Protein AF-A0A8J5NVP9-F1 (afdb_monomer_lite)

pLDDT: mean 96.75, std 4.8, range [56.03, 98.88]

Structure (mmCIF, N/CA/C/O backbone):
data_AF-A0A8J5NVP9-F1
#
_entry.id   AF-A0A8J5NVP9-F1
#
loop_
_atom_site.group_PDB
_atom_site.id
_atom_site.type_symbol
_atom_site.label_atom_id
_atom_site.label_alt_id
_atom_site.label_comp_id
_atom_site.label_asym_id
_atom_site.label_entity_id
_atom_site.label_seq_id
_atom_site.pdbx_PDB_ins_code
_atom_site.Cartn_x
_atom_site.Cartn_y
_atom_site.Cartn_z
_atom_site.occupancy
_atom_site.B_iso_or_equiv
_atom_site.auth_seq_id
_atom_site.auth_comp_id
_atom_site.auth_asym_id
_atom_site.auth_atom_id
_atom_site.pdbx_PDB_model_num
ATOM 1 N N . MET A 1 1 ? 6.626 -15.161 -9.011 1.00 95.62 1 MET A N 1
ATOM 2 C CA . MET A 1 1 ? 7.430 -14.583 -7.918 1.00 95.62 1 MET A CA 1
ATOM 3 C C . MET A 1 1 ? 8.845 -15.139 -7.984 1.00 95.62 1 MET A C 1
ATOM 5 O O . MET A 1 1 ? 9.003 -16.352 -8.084 1.00 95.62 1 MET A O 1
ATOM 9 N N . ARG A 1 2 ? 9.855 -14.267 -7.989 1.00 97.31 2 ARG A N 1
ATOM 10 C CA . ARG A 1 2 ? 11.275 -14.631 -7.870 1.00 97.31 2 ARG A CA 1
ATOM 11 C C . ARG A 1 2 ? 11.872 -13.739 -6.786 1.00 97.31 2 ARG A C 1
ATOM 13 O O . ARG A 1 2 ? 11.942 -12.536 -6.992 1.00 97.31 2 ARG A O 1
ATOM 20 N N . MET A 1 3 ? 12.261 -14.326 -5.660 1.00 98.19 3 MET A N 1
ATOM 21 C CA . MET A 1 3 ? 12.858 -13.593 -4.542 1.00 98.19 3 MET A CA 1
ATOM 22 C C . MET A 1 3 ? 14.382 -13.650 -4.644 1.00 98.19 3 MET A C 1
ATOM 24 O O . MET A 1 3 ? 14.942 -14.656 -5.088 1.00 98.19 3 MET A O 1
ATOM 28 N N . TYR A 1 4 ? 15.054 -12.572 -4.245 1.00 97.94 4 TYR A N 1
ATOM 29 C CA . TYR A 1 4 ? 16.505 -12.439 -4.372 1.00 97.94 4 TYR A CA 1
ATOM 30 C C . TYR A 1 4 ? 17.171 -12.035 -3.059 1.00 97.94 4 TYR A C 1
ATOM 32 O O . TYR A 1 4 ? 16.576 -11.378 -2.203 1.00 97.94 4 TYR A O 1
ATOM 40 N N . ARG A 1 5 ? 18.456 -12.366 -2.932 1.00 97.75 5 ARG A N 1
ATOM 41 C CA . ARG A 1 5 ? 19.322 -11.770 -1.911 1.00 97.75 5 ARG A CA 1
ATOM 42 C C . ARG A 1 5 ? 19.765 -10.386 -2.362 1.00 97.75 5 ARG A C 1
ATOM 44 O O . ARG A 1 5 ? 20.133 -10.212 -3.522 1.00 97.75 5 ARG A O 1
ATOM 51 N N . TRP A 1 6 ? 19.734 -9.425 -1.449 1.00 98.25 6 TRP A N 1
ATOM 52 C CA . TRP A 1 6 ? 20.137 -8.046 -1.690 1.00 98.25 6 TRP A CA 1
ATOM 53 C C . TRP A 1 6 ? 21.508 -7.793 -1.064 1.00 98.25 6 TRP A C 1
ATOM 55 O O . TRP A 1 6 ? 21.820 -8.270 0.028 1.00 98.25 6 TRP A O 1
ATOM 65 N N . THR A 1 7 ? 22.346 -7.038 -1.771 1.00 98.31 7 THR A N 1
ATOM 66 C CA . THR A 1 7 ? 23.768 -6.861 -1.440 1.00 98.31 7 THR A CA 1
ATOM 67 C C . THR A 1 7 ? 24.076 -5.484 -0.845 1.00 98.31 7 THR A C 1
ATOM 69 O O . THR A 1 7 ? 25.178 -4.974 -1.020 1.00 98.31 7 THR A O 1
ATOM 72 N N . TYR A 1 8 ? 23.103 -4.862 -0.169 1.00 97.56 8 TYR A N 1
ATOM 73 C CA . TYR A 1 8 ? 23.240 -3.535 0.459 1.00 97.56 8 TYR A CA 1
ATOM 74 C C . TYR A 1 8 ? 23.724 -3.591 1.920 1.00 97.56 8 TYR A C 1
ATOM 76 O O . TYR A 1 8 ? 23.899 -2.553 2.559 1.00 97.56 8 TYR A O 1
ATOM 84 N N . THR A 1 9 ? 23.938 -4.795 2.459 1.00 97.69 9 THR A N 1
ATOM 85 C CA . THR A 1 9 ? 24.399 -5.047 3.833 1.00 97.69 9 THR A CA 1
ATOM 86 C C . THR A 1 9 ? 25.424 -6.163 3.898 1.00 97.69 9 THR A C 1
ATOM 88 O O . THR A 1 9 ? 25.489 -7.006 3.005 1.00 97.69 9 THR A O 1
ATOM 91 N N . GLU A 1 10 ? 26.152 -6.206 5.016 1.00 97.19 10 GLU A N 1
ATOM 92 C CA . GLU A 1 10 ? 26.984 -7.336 5.423 1.00 97.19 10 GLU A CA 1
ATOM 93 C C . GLU A 1 10 ? 26.553 -7.793 6.836 1.00 97.19 10 GLU A C 1
ATOM 95 O O . GLU A 1 10 ? 26.659 -6.999 7.776 1.00 97.19 10 GLU A O 1
ATOM 100 N N . PRO A 1 11 ? 26.025 -9.022 7.015 1.00 96.81 11 PRO A N 1
ATOM 101 C CA . PRO A 1 11 ? 25.704 -10.002 5.974 1.00 96.81 11 PRO A CA 1
ATOM 102 C C . PRO A 1 11 ? 24.585 -9.527 5.033 1.00 96.81 11 PRO A C 1
ATOM 104 O O . PRO A 1 11 ? 23.758 -8.687 5.400 1.00 96.81 11 PRO A O 1
ATOM 107 N N . GLN A 1 12 ? 24.551 -10.083 3.819 1.00 98.50 12 GLN A N 1
ATOM 108 C CA . GLN A 1 12 ? 23.475 -9.857 2.845 1.00 98.50 12 GLN A CA 1
ATOM 109 C C . GLN A 1 12 ? 22.110 -10.230 3.438 1.00 98.50 12 GLN A C 1
ATOM 111 O O . GLN A 1 12 ? 21.988 -11.221 4.162 1.00 98.50 12 GLN A O 1
ATOM 116 N N . ARG A 1 13 ? 21.074 -9.464 3.095 1.00 98.56 13 ARG A N 1
ATOM 117 C CA . ARG A 1 13 ? 19.688 -9.729 3.507 1.00 98.56 13 ARG A CA 1
ATOM 118 C C . ARG A 1 13 ? 18.941 -10.450 2.382 1.00 98.56 13 ARG A C 1
ATOM 120 O O . ARG A 1 13 ? 19.118 -10.136 1.207 1.00 98.56 13 ARG A O 1
ATOM 127 N N . ASP A 1 14 ? 18.124 -11.438 2.728 1.00 98.38 14 ASP A N 1
ATOM 128 C CA . ASP A 1 14 ? 17.298 -12.183 1.771 1.00 98.38 14 ASP A CA 1
ATOM 129 C C . ASP A 1 14 ? 15.874 -11.616 1.771 1.00 98.38 14 ASP A C 1
ATOM 131 O O . ASP A 1 14 ? 15.225 -11.577 2.818 1.00 98.38 14 ASP A O 1
ATOM 135 N N . SER A 1 15 ? 15.396 -11.169 0.602 1.00 98.06 15 SER A N 1
ATOM 136 C CA . SER A 1 15 ? 14.068 -10.549 0.453 1.00 98.06 15 SER A CA 1
ATOM 137 C C . SER A 1 15 ? 12.919 -11.492 0.801 1.00 98.06 15 SER A C 1
ATOM 139 O O . SER A 1 15 ? 11.821 -11.028 1.078 1.00 98.06 15 SER A O 1
ATOM 141 N N . SER A 1 16 ? 13.168 -12.801 0.879 1.00 98.38 16 SER A N 1
ATOM 142 C CA . SER A 1 16 ? 12.188 -13.776 1.371 1.00 98.38 16 SER A CA 1
ATOM 143 C C . SER A 1 16 ? 11.789 -13.542 2.837 1.00 98.38 16 SER A C 1
ATOM 145 O O . SER A 1 16 ? 10.742 -14.024 3.259 1.00 98.38 16 SER A O 1
ATOM 147 N N . PHE A 1 17 ? 12.600 -12.808 3.613 1.00 98.19 17 PHE A N 1
ATOM 148 C CA . PHE A 1 17 ? 12.292 -12.404 4.993 1.00 98.19 17 PHE A CA 1
ATOM 149 C C . PHE A 1 17 ? 11.722 -10.984 5.101 1.00 98.19 17 PHE A C 1
ATOM 151 O O . PHE A 1 17 ? 11.370 -10.555 6.198 1.00 98.19 17 PHE A O 1
ATOM 158 N N . ASP A 1 18 ? 11.609 -10.260 3.986 1.00 98.00 18 ASP A N 1
ATOM 159 C CA . ASP A 1 18 ? 10.899 -8.988 3.930 1.00 98.00 18 ASP A CA 1
ATOM 160 C C . ASP A 1 18 ? 9.463 -9.249 3.461 1.00 98.00 18 ASP A C 1
ATOM 162 O O . ASP A 1 18 ? 9.186 -9.405 2.267 1.00 98.00 18 ASP A O 1
ATOM 166 N N . ALA A 1 19 ? 8.536 -9.341 4.418 1.00 98.12 19 ALA A N 1
ATOM 167 C CA . ALA A 1 19 ? 7.138 -9.637 4.123 1.00 98.12 19 ALA A CA 1
ATOM 168 C C . ALA A 1 19 ? 6.515 -8.607 3.167 1.00 98.12 19 ALA A C 1
ATOM 170 O O . ALA A 1 19 ? 5.660 -8.970 2.362 1.00 98.12 19 ALA A O 1
ATOM 171 N N . GLY A 1 20 ? 6.979 -7.352 3.194 1.00 98.38 20 GLY A N 1
ATOM 172 C CA . GLY A 1 20 ? 6.474 -6.297 2.319 1.00 98.38 20 GLY A CA 1
ATOM 173 C C . GLY A 1 20 ? 6.784 -6.589 0.859 1.00 98.38 20 GLY A C 1
ATOM 174 O O . GLY A 1 20 ? 5.902 -6.476 0.011 1.00 98.38 20 GLY A O 1
ATOM 175 N N . ILE A 1 21 ? 8.001 -7.061 0.574 1.00 98.62 21 ILE A N 1
ATOM 176 C CA . ILE A 1 21 ? 8.403 -7.457 -0.781 1.00 98.62 21 ILE A CA 1
ATOM 177 C C . ILE A 1 21 ? 7.612 -8.686 -1.239 1.00 98.62 21 ILE A C 1
ATOM 179 O O . ILE A 1 21 ? 7.078 -8.694 -2.344 1.00 98.62 21 ILE A O 1
ATOM 183 N N . VAL A 1 22 ? 7.455 -9.707 -0.389 1.00 98.81 22 VAL A N 1
ATOM 184 C CA . VAL A 1 22 ? 6.666 -10.904 -0.743 1.00 98.81 22 VAL A CA 1
ATOM 185 C C . VAL A 1 22 ? 5.210 -10.542 -1.064 1.00 98.81 22 VAL A C 1
ATOM 187 O O . VAL A 1 22 ? 4.659 -11.020 -2.059 1.00 98.81 22 VAL A O 1
ATOM 190 N N . ILE A 1 23 ? 4.582 -9.695 -0.243 1.00 98.88 23 ILE A N 1
ATOM 191 C CA . ILE A 1 23 ? 3.194 -9.255 -0.438 1.00 98.88 23 ILE A CA 1
ATOM 192 C C . ILE A 1 23 ? 3.061 -8.423 -1.714 1.00 98.88 23 ILE A C 1
ATOM 194 O O . ILE A 1 23 ? 2.129 -8.657 -2.487 1.00 98.88 23 ILE A O 1
ATOM 198 N N . HIS A 1 24 ? 3.986 -7.493 -1.961 1.00 98.81 24 HIS A N 1
ATOM 199 C CA . HIS A 1 24 ? 4.006 -6.674 -3.172 1.00 98.81 24 HIS A CA 1
ATOM 200 C C . HIS A 1 24 ? 4.019 -7.560 -4.430 1.00 98.81 24 HIS A C 1
ATOM 202 O O . HIS A 1 24 ? 3.121 -7.481 -5.269 1.00 98.81 24 HIS A O 1
ATOM 208 N N . GLU A 1 25 ? 4.954 -8.510 -4.497 1.00 98.75 25 GLU A N 1
ATOM 209 C CA . GLU A 1 25 ? 5.093 -9.428 -5.633 1.00 98.75 25 GLU A CA 1
ATOM 210 C C . GLU A 1 25 ? 3.882 -10.359 -5.806 1.00 98.75 25 GLU A C 1
ATOM 212 O O . GLU A 1 25 ? 3.501 -10.708 -6.927 1.00 98.75 25 GLU A O 1
ATOM 217 N N . TYR A 1 26 ? 3.256 -10.785 -4.703 1.00 98.81 26 TYR A N 1
ATOM 218 C CA . TYR A 1 26 ? 2.021 -11.570 -4.766 1.00 98.81 26 TYR A CA 1
ATOM 219 C C . TYR A 1 26 ? 0.864 -10.729 -5.318 1.00 98.81 26 TYR A C 1
ATOM 221 O O . TYR A 1 26 ? 0.041 -11.215 -6.099 1.00 98.81 26 TYR A O 1
ATOM 229 N N . THR A 1 27 ? 0.820 -9.452 -4.944 1.00 98.81 27 THR A N 1
ATOM 230 C CA . THR A 1 27 ? -0.243 -8.526 -5.333 1.00 98.81 27 THR A CA 1
ATOM 231 C C . THR A 1 27 ? -0.224 -8.220 -6.827 1.00 98.81 27 THR A C 1
ATOM 233 O O . THR A 1 27 ? -1.299 -8.063 -7.396 1.00 98.81 27 THR A O 1
ATOM 236 N N . HIS A 1 28 ? 0.926 -8.266 -7.511 1.00 98.56 28 HIS A N 1
ATOM 237 C CA . HIS A 1 28 ? 0.940 -8.250 -8.982 1.00 98.56 28 HIS A CA 1
ATOM 238 C C . HIS A 1 28 ? 0.095 -9.372 -9.591 1.00 98.56 28 HIS A C 1
ATOM 240 O O . HIS A 1 28 ? -0.614 -9.157 -10.573 1.00 98.56 28 HIS A O 1
ATOM 246 N N . GLY A 1 29 ? 0.153 -10.577 -9.014 1.00 98.12 29 GLY A N 1
ATOM 247 C CA . GLY A 1 29 ? -0.670 -11.703 -9.452 1.00 98.12 29 GLY A CA 1
ATOM 248 C C . GLY A 1 29 ? -2.158 -11.479 -9.181 1.00 98.12 29 GLY A C 1
ATOM 249 O O . GLY A 1 29 ? -2.983 -11.852 -10.011 1.00 98.12 29 GLY A O 1
ATOM 250 N N . LEU A 1 30 ? -2.490 -10.853 -8.048 1.00 98.44 30 LEU A N 1
ATOM 251 C CA . LEU A 1 30 ? -3.859 -10.474 -7.695 1.00 98.44 30 LEU A CA 1
ATOM 252 C C . LEU A 1 30 ? -4.421 -9.443 -8.682 1.00 98.44 30 LEU A C 1
ATOM 254 O O . LEU A 1 30 ? -5.423 -9.717 -9.337 1.00 98.44 30 LEU A O 1
ATOM 258 N N . SER A 1 31 ? -3.760 -8.294 -8.831 1.00 98.12 31 SER A N 1
ATOM 259 C CA . SER A 1 31 ? -4.235 -7.199 -9.682 1.00 98.12 31 SER A CA 1
ATOM 260 C C . SER A 1 31 ? -4.305 -7.615 -11.150 1.00 98.12 31 SER A C 1
ATOM 262 O O . SER A 1 31 ? -5.344 -7.447 -11.780 1.00 98.12 31 SER A O 1
ATOM 264 N N . SER A 1 32 ? -3.273 -8.285 -11.673 1.00 97.12 32 SER A N 1
ATOM 265 C CA . SER A 1 32 ? -3.247 -8.736 -13.075 1.00 97.12 32 SER A CA 1
ATOM 266 C C . SER A 1 32 ? -4.299 -9.797 -13.410 1.00 97.12 32 SER A C 1
ATOM 268 O O . SER A 1 32 ? -4.578 -10.010 -14.584 1.00 97.12 32 SER A O 1
ATOM 270 N N . ARG A 1 33 ? -4.836 -10.520 -12.417 1.00 97.19 33 ARG A N 1
ATOM 271 C CA . ARG A 1 33 ? -5.893 -11.525 -12.630 1.00 97.19 33 ARG A CA 1
ATOM 272 C C . ARG A 1 33 ? -7.297 -10.964 -12.477 1.00 97.19 33 ARG A C 1
ATOM 274 O O . ARG A 1 33 ? -8.222 -11.528 -13.054 1.00 97.19 33 ARG A O 1
ATOM 281 N N . LEU A 1 34 ? -7.472 -9.934 -11.656 1.00 97.62 34 LEU A N 1
ATOM 282 C CA . LEU A 1 34 ? -8.781 -9.327 -11.436 1.00 97.62 34 LEU A CA 1
ATOM 283 C C . LEU A 1 34 ? -9.088 -8.275 -12.507 1.00 97.62 34 LEU A C 1
ATOM 285 O O . LEU A 1 34 ? -10.187 -8.292 -13.060 1.00 97.62 34 LEU A O 1
ATOM 289 N N . THR A 1 35 ? -8.112 -7.433 -12.858 1.00 97.75 35 THR A N 1
ATOM 290 C CA . THR A 1 35 ? -8.278 -6.388 -13.874 1.00 97.75 35 THR A CA 1
ATOM 291 C C . THR A 1 35 ? -8.508 -6.996 -15.255 1.00 97.75 35 THR A C 1
ATOM 293 O O . THR A 1 35 ? -7.660 -7.720 -15.766 1.00 97.75 35 THR A O 1
ATOM 296 N N . GLY A 1 36 ? -9.646 -6.680 -15.879 1.00 95.38 36 GLY A N 1
ATOM 297 C CA . GLY A 1 36 ? -10.011 -7.202 -17.203 1.00 95.38 36 GLY A CA 1
ATOM 298 C C . GLY A 1 36 ? -10.421 -8.680 -17.232 1.00 95.38 36 GLY A C 1
ATOM 299 O O . GLY A 1 36 ? -10.680 -9.218 -18.310 1.00 95.38 36 GLY A O 1
ATOM 300 N N . GLY A 1 37 ? -10.541 -9.315 -16.062 1.00 95.44 37 GLY A N 1
ATOM 301 C CA . GLY A 1 37 ? -11.001 -10.691 -15.900 1.00 95.44 37 GLY A CA 1
ATOM 302 C C . GLY A 1 37 ? -9.893 -11.757 -15.961 1.00 95.44 37 GLY A C 1
ATOM 303 O O . GLY A 1 37 ? -8.813 -11.535 -16.506 1.00 95.44 37 GLY A O 1
ATOM 304 N N . PRO A 1 38 ? -10.170 -12.965 -15.433 1.00 95.62 38 PRO A N 1
ATOM 305 C CA . PRO A 1 38 ? -9.149 -13.978 -15.140 1.00 95.62 38 PRO A CA 1
ATOM 306 C C . PRO A 1 38 ? -8.413 -14.540 -16.365 1.00 95.62 38 PRO A C 1
ATOM 308 O O . PRO A 1 38 ? -7.298 -15.045 -16.214 1.00 95.62 38 PRO A O 1
ATOM 311 N N . ASP A 1 39 ? -9.015 -14.445 -17.552 1.00 96.00 39 ASP A N 1
ATOM 312 C CA . ASP A 1 39 ? -8.459 -14.955 -18.810 1.00 96.00 39 ASP A CA 1
ATOM 313 C C . ASP A 1 39 ? -7.566 -13.930 -19.538 1.00 96.00 39 ASP A C 1
ATOM 315 O O . ASP A 1 39 ? -6.984 -14.253 -20.575 1.00 96.00 39 ASP A O 1
ATOM 319 N N . ASN A 1 40 ? -7.426 -12.704 -19.012 1.00 94.31 40 ASN A N 1
ATOM 320 C CA . ASN A 1 40 ? -6.642 -11.639 -19.635 1.00 94.31 40 ASN A CA 1
ATOM 321 C C . ASN A 1 40 ? -5.622 -11.022 -18.668 1.00 94.31 40 ASN A C 1
ATOM 323 O O . ASN A 1 40 ? -5.937 -10.144 -17.879 1.00 94.31 40 ASN A O 1
ATOM 327 N N . SER A 1 41 ? -4.354 -11.422 -18.787 1.00 94.06 41 SER A N 1
ATOM 328 C CA . SER A 1 41 ? -3.257 -10.856 -17.987 1.00 94.06 41 SER A CA 1
ATOM 329 C C . SER A 1 41 ? -2.584 -9.631 -18.622 1.00 94.06 41 SER A C 1
ATOM 331 O O . SER A 1 41 ? -1.489 -9.255 -18.211 1.00 94.06 41 SER A O 1
ATOM 333 N N . GLY A 1 42 ? -3.166 -9.058 -19.680 1.00 95.00 42 GLY A N 1
ATOM 334 C CA . GLY A 1 42 ? -2.591 -7.955 -20.457 1.00 95.00 42 GLY A CA 1
ATOM 335 C C . GLY A 1 42 ? -3.100 -6.566 -20.069 1.00 95.00 42 GLY A C 1
ATOM 336 O O . GLY A 1 42 ? -2.824 -5.612 -20.788 1.00 95.00 42 GLY A O 1
ATOM 337 N N . CYS A 1 43 ? -3.865 -6.447 -18.981 1.00 96.44 43 CYS A N 1
ATOM 338 C CA . CYS A 1 43 ? -4.625 -5.235 -18.658 1.00 96.44 43 CYS A CA 1
ATOM 339 C C . CYS A 1 43 ? -3.872 -4.187 -17.830 1.00 96.44 43 CYS A C 1
ATOM 341 O O . CYS A 1 43 ? -4.364 -3.075 -17.683 1.00 96.44 43 CYS A O 1
ATOM 343 N N . LEU A 1 44 ? -2.677 -4.512 -17.328 1.00 96.06 44 LEU A N 1
ATOM 344 C CA . LEU A 1 44 ? -1.790 -3.575 -16.625 1.00 96.06 44 LEU A CA 1
ATOM 345 C C . LEU A 1 44 ? -0.400 -3.522 -17.300 1.00 96.06 44 LEU A C 1
ATOM 347 O O . LEU A 1 44 ? 0.610 -3.803 -16.656 1.00 96.06 44 LEU A O 1
ATOM 351 N N . PRO A 1 45 ? -0.312 -3.239 -18.616 1.00 93.88 45 PRO A N 1
ATOM 352 C CA . PRO A 1 45 ? 0.900 -3.479 -19.405 1.00 93.88 45 PRO A CA 1
ATOM 353 C C . PRO A 1 45 ? 2.058 -2.506 -19.124 1.00 93.88 45 PRO A C 1
ATOM 355 O O . PRO A 1 45 ? 3.188 -2.775 -19.530 1.00 93.88 45 PRO A O 1
ATOM 358 N N . GLY A 1 46 ? 1.798 -1.361 -18.487 1.00 92.62 46 GLY A N 1
ATOM 359 C CA . GLY A 1 46 ? 2.785 -0.302 -18.259 1.00 92.62 46 GLY A CA 1
ATOM 360 C C . GLY A 1 46 ? 2.149 1.087 -18.181 1.00 92.62 46 GLY A C 1
ATOM 361 O O . GLY A 1 46 ? 0.925 1.210 -18.087 1.00 92.62 46 GLY A O 1
ATOM 362 N N . GLY A 1 47 ? 2.976 2.138 -18.216 1.00 93.56 47 GLY A N 1
ATOM 363 C CA . GLY A 1 47 ? 2.506 3.521 -18.064 1.00 93.56 47 GLY A CA 1
ATOM 364 C C . GLY A 1 47 ? 1.675 3.695 -16.791 1.00 93.56 47 GLY A C 1
ATOM 365 O O . GLY A 1 47 ? 1.989 3.091 -15.768 1.00 93.56 47 GLY A O 1
ATOM 366 N N . GLU A 1 48 ? 0.585 4.458 -16.871 1.00 94.06 48 GLU A N 1
ATOM 367 C CA . GLU A 1 48 ? -0.299 4.707 -15.725 1.00 94.06 48 GLU A CA 1
ATOM 368 C C . GLU A 1 48 ? -0.920 3.418 -15.164 1.00 94.06 48 GLU A C 1
ATOM 370 O O . GLU A 1 48 ? -0.865 3.188 -13.960 1.00 94.06 48 GLU A O 1
ATOM 375 N N . SER A 1 49 ? -1.418 2.521 -16.024 1.00 95.88 49 SER A N 1
ATOM 376 C CA . SER A 1 49 ? -2.004 1.238 -15.595 1.00 95.88 49 SER A CA 1
ATOM 377 C C . SER A 1 49 ? -0.999 0.339 -14.861 1.00 95.88 49 SER A C 1
ATOM 379 O O . SER A 1 49 ? -1.292 -0.187 -13.789 1.00 95.88 49 SER A O 1
ATOM 381 N N . GLY A 1 50 ? 0.225 0.216 -15.384 1.00 97.06 50 GLY A N 1
ATOM 382 C CA . GLY A 1 50 ? 1.308 -0.499 -14.707 1.00 97.06 50 GLY A CA 1
ATOM 383 C C . GLY A 1 50 ? 1.723 0.200 -13.413 1.00 97.06 50 GLY A C 1
ATOM 384 O O . GLY A 1 50 ? 2.007 -0.465 -12.423 1.00 97.06 50 GLY A O 1
ATOM 385 N N . GLY A 1 51 ? 1.681 1.534 -13.393 1.00 97.44 51 GLY A N 1
ATOM 386 C CA . GLY A 1 51 ? 1.900 2.335 -12.195 1.00 97.44 51 GLY A CA 1
ATOM 387 C C . GLY A 1 51 ? 0.878 2.061 -11.097 1.00 97.44 51 GLY A C 1
ATOM 388 O O . GLY A 1 51 ? 1.259 1.837 -9.953 1.00 97.44 51 GLY A O 1
ATOM 389 N N . MET A 1 52 ? -0.410 1.975 -11.433 1.00 97.62 52 MET A N 1
ATOM 390 C CA . MET A 1 52 ? -1.424 1.527 -10.474 1.00 97.62 52 MET A CA 1
ATOM 391 C C . MET A 1 52 ? -1.143 0.095 -9.997 1.00 97.62 52 MET A C 1
ATOM 393 O O . MET A 1 52 ? -1.254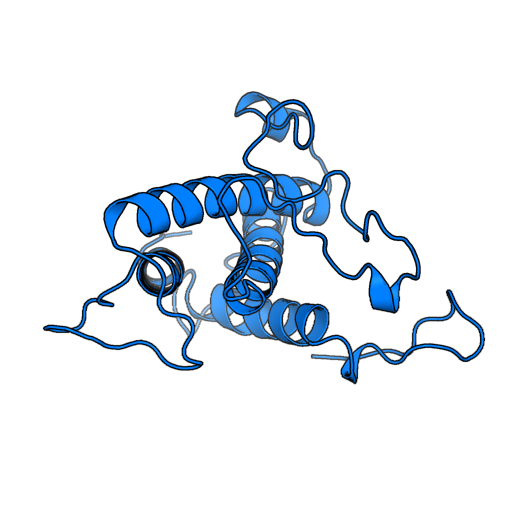 -0.174 -8.803 1.00 97.62 52 MET A O 1
ATOM 397 N N . GLY A 1 53 ? -0.674 -0.782 -10.895 1.00 98.25 53 GLY A N 1
ATOM 398 C CA . GLY A 1 53 ? -0.125 -2.111 -10.593 1.00 98.25 53 GLY A CA 1
ATOM 399 C C . GLY A 1 53 ? 0.879 -2.117 -9.437 1.00 98.25 53 GLY A C 1
ATOM 400 O O . GLY A 1 53 ? 0.680 -2.828 -8.449 1.00 98.25 53 GLY A O 1
ATOM 401 N N . GLU A 1 54 ? 1.924 -1.298 -9.552 1.00 98.62 54 GLU A N 1
ATOM 402 C CA . GLU A 1 54 ? 2.947 -1.087 -8.517 1.00 98.62 54 GLU A CA 1
ATOM 403 C C . GLU A 1 54 ? 2.347 -0.511 -7.225 1.00 98.62 54 GLU A C 1
ATOM 405 O O . GLU A 1 54 ? 2.653 -0.964 -6.119 1.00 98.62 54 GLU A O 1
ATOM 410 N N . GLY A 1 55 ? 1.447 0.467 -7.362 1.00 98.62 55 GLY A N 1
ATOM 411 C CA . GLY A 1 55 ? 0.810 1.137 -6.232 1.00 98.62 55 GLY A CA 1
ATOM 412 C C . GLY A 1 55 ? -0.102 0.221 -5.417 1.00 98.62 55 GLY A C 1
ATOM 413 O O . GLY A 1 55 ? -0.094 0.286 -4.190 1.00 98.62 55 GLY A O 1
ATOM 414 N N . TRP A 1 56 ? -0.847 -0.685 -6.053 1.00 98.88 56 TRP A N 1
ATOM 415 C CA . TRP A 1 56 ? -1.629 -1.689 -5.328 1.00 98.88 56 TRP A CA 1
ATOM 416 C C . TRP A 1 56 ? -0.729 -2.663 -4.565 1.00 98.88 56 TRP A C 1
ATOM 418 O O . TRP A 1 56 ? -1.058 -3.016 -3.433 1.00 98.88 56 TRP A O 1
ATOM 428 N N . GLY A 1 57 ? 0.410 -3.066 -5.141 1.00 98.81 57 GLY A N 1
ATOM 429 C CA . GLY A 1 57 ? 1.386 -3.919 -4.457 1.00 98.81 57 GLY A CA 1
ATOM 430 C C . GLY A 1 57 ? 1.934 -3.280 -3.189 1.00 98.81 57 GLY A C 1
ATOM 431 O O . GLY A 1 57 ? 1.907 -3.885 -2.115 1.00 98.81 57 GLY A O 1
ATOM 432 N N . ASP A 1 58 ? 2.348 -2.022 -3.301 1.00 98.88 58 ASP A N 1
ATOM 433 C CA . ASP A 1 58 ? 2.808 -1.222 -2.170 1.00 98.88 58 ASP A CA 1
ATOM 434 C C . ASP A 1 58 ? 1.705 -0.986 -1.133 1.00 98.88 58 ASP A C 1
ATOM 436 O O . ASP A 1 58 ? 1.936 -1.132 0.070 1.00 98.88 58 ASP A O 1
ATOM 440 N N . PHE A 1 59 ? 0.491 -0.656 -1.578 1.00 98.88 59 PHE A N 1
ATOM 441 C CA . PHE A 1 59 ? -0.642 -0.425 -0.691 1.00 98.88 59 PHE A CA 1
ATOM 442 C C . PHE A 1 59 ? -0.985 -1.676 0.119 1.00 98.88 59 PHE A C 1
ATOM 444 O O . PHE A 1 59 ? -1.113 -1.586 1.338 1.00 98.88 59 PHE A O 1
ATOM 451 N N . MET A 1 60 ? -1.086 -2.843 -0.527 1.00 98.88 60 MET A N 1
ATOM 452 C CA . MET A 1 60 ? -1.401 -4.104 0.150 1.00 98.88 60 MET A CA 1
ATOM 453 C C . MET A 1 60 ? -0.309 -4.503 1.148 1.00 98.88 60 MET A C 1
ATOM 455 O O . MET A 1 60 ? -0.627 -4.924 2.261 1.00 98.88 60 MET A O 1
ATOM 459 N N . ALA A 1 61 ? 0.967 -4.314 0.799 1.00 98.75 61 ALA A N 1
ATOM 460 C CA . ALA A 1 61 ? 2.080 -4.504 1.730 1.00 98.75 61 ALA A CA 1
ATOM 461 C C . ALA A 1 61 ? 1.996 -3.543 2.928 1.00 98.75 61 ALA A C 1
ATOM 463 O O . ALA A 1 61 ? 2.195 -3.950 4.072 1.00 98.75 61 ALA A O 1
ATOM 464 N N . THR A 1 62 ? 1.645 -2.283 2.678 1.00 98.62 62 THR A N 1
ATOM 465 C CA . THR A 1 62 ? 1.554 -1.237 3.703 1.00 98.62 62 THR A CA 1
ATOM 466 C C . THR A 1 62 ? 0.391 -1.472 4.665 1.00 98.62 62 THR A C 1
ATOM 468 O O . THR A 1 62 ? 0.594 -1.498 5.876 1.00 98.62 62 THR A O 1
ATOM 471 N N . VAL A 1 63 ? -0.827 -1.685 4.155 1.00 98.56 63 VAL A N 1
ATOM 472 C CA . VAL A 1 63 ? -2.035 -1.859 4.985 1.00 98.56 63 VAL A CA 1
ATOM 473 C C . VAL A 1 63 ? -1.972 -3.118 5.852 1.00 98.56 63 VAL A C 1
ATOM 475 O O . VAL A 1 63 ? -2.463 -3.103 6.981 1.00 98.56 63 VAL A O 1
ATOM 478 N N . ILE A 1 64 ? -1.335 -4.190 5.365 1.00 98.25 64 ILE A N 1
ATOM 479 C CA . ILE A 1 64 ? -1.113 -5.417 6.143 1.00 98.25 64 ILE A CA 1
ATOM 480 C C . ILE A 1 64 ? -0.098 -5.179 7.269 1.00 98.25 64 ILE A C 1
ATOM 482 O O . ILE A 1 64 ? -0.258 -5.738 8.353 1.00 98.25 64 ILE A O 1
ATOM 486 N N . HIS A 1 65 ? 0.910 -4.331 7.052 1.00 95.94 65 HIS A N 1
ATOM 487 C CA . HIS A 1 65 ? 1.915 -4.013 8.066 1.00 95.94 65 HIS A CA 1
ATOM 488 C C . HIS A 1 65 ? 1.448 -3.053 9.161 1.00 95.94 65 HIS A C 1
ATOM 490 O O . HIS A 1 65 ? 2.119 -2.985 10.191 1.00 95.94 65 HIS A O 1
ATOM 496 N N . ILE A 1 66 ? 0.324 -2.348 8.989 1.00 96.56 66 ILE A N 1
ATOM 497 C CA . ILE A 1 66 ? -0.211 -1.441 10.013 1.00 96.56 66 ILE A CA 1
ATOM 498 C C . ILE A 1 66 ? -0.388 -2.178 11.349 1.00 96.56 66 ILE A C 1
ATOM 500 O O . ILE A 1 66 ? -1.094 -3.181 11.450 1.00 96.56 66 ILE A O 1
ATOM 504 N N . GLN A 1 67 ? 0.237 -1.636 12.391 1.00 96.69 67 GLN A N 1
ATOM 505 C CA . GLN A 1 67 ? 0.273 -2.185 13.743 1.00 96.69 67 GLN A CA 1
ATOM 506 C C . GLN A 1 67 ? -0.764 -1.521 14.668 1.00 96.69 67 GLN A C 1
ATOM 508 O O . GLN A 1 67 ? -1.270 -0.432 14.369 1.00 96.69 67 GLN A O 1
ATOM 513 N N . PRO A 1 68 ? -1.039 -2.098 15.857 1.00 97.75 68 PRO A N 1
ATOM 514 C CA . PRO A 1 68 ? -1.924 -1.485 16.851 1.00 97.75 68 PRO A CA 1
ATOM 515 C C . PRO A 1 68 ? -1.568 -0.037 17.205 1.00 97.75 68 PRO A C 1
ATOM 517 O O . PRO A 1 68 ? -2.456 0.803 17.324 1.00 97.75 68 PRO A O 1
ATOM 520 N N . LYS A 1 69 ? -0.268 0.260 17.312 1.00 97.62 69 LYS A N 1
ATOM 521 C CA . LYS A 1 69 ? 0.265 1.583 17.676 1.00 97.62 69 LYS A CA 1
ATOM 522 C C . LYS A 1 69 ? 0.167 2.636 16.568 1.00 97.62 69 LYS A C 1
ATOM 524 O O . LYS A 1 69 ? 0.394 3.810 16.849 1.00 97.62 69 LYS A O 1
ATOM 529 N N . ASP A 1 70 ? -0.086 2.223 15.330 1.00 98.38 70 ASP A N 1
ATOM 530 C CA . ASP A 1 70 ? -0.029 3.130 14.192 1.00 98.38 70 ASP A CA 1
ATOM 531 C C . ASP A 1 70 ? -1.293 3.981 14.114 1.00 98.38 70 ASP A C 1
ATOM 533 O O . ASP A 1 70 ? -2.408 3.526 14.387 1.00 98.38 70 ASP A O 1
ATOM 537 N N . THR A 1 71 ? -1.100 5.234 13.723 1.00 98.31 71 THR A N 1
ATOM 538 C CA . THR A 1 71 ? -2.144 6.256 13.628 1.00 98.31 71 THR A CA 1
ATOM 539 C C . THR A 1 71 ? -2.052 6.951 12.278 1.00 98.31 71 THR A C 1
ATOM 541 O O . THR A 1 71 ? -1.084 6.755 11.548 1.00 98.31 71 THR A O 1
ATOM 544 N N . ARG A 1 72 ? -3.012 7.826 11.970 1.00 98.38 72 ARG A N 1
ATOM 545 C CA . ARG A 1 72 ? -2.991 8.653 10.756 1.00 98.38 72 ARG A CA 1
ATOM 546 C C . ARG A 1 72 ? -1.655 9.367 10.515 1.00 98.38 72 ARG A C 1
ATOM 548 O O . ARG A 1 72 ? -1.246 9.503 9.373 1.00 98.38 72 ARG A O 1
ATOM 555 N N . SER A 1 73 ? -0.967 9.804 11.571 1.00 98.38 73 SER A N 1
ATOM 556 C CA . SER A 1 73 ? 0.330 10.484 11.453 1.00 98.38 73 SER A CA 1
ATOM 557 C C . SER A 1 73 ? 1.530 9.537 11.351 1.00 98.38 73 SER A C 1
ATOM 559 O O . SER A 1 73 ? 2.664 10.005 11.369 1.00 98.38 73 SER A O 1
ATOM 561 N N . THR A 1 74 ? 1.316 8.220 11.334 1.00 98.44 74 THR A N 1
ATOM 562 C CA . THR A 1 74 ? 2.385 7.251 11.093 1.00 98.44 74 THR A CA 1
ATOM 563 C C . THR A 1 74 ? 2.738 7.266 9.612 1.00 98.44 74 THR A C 1
ATOM 565 O O . THR A 1 74 ? 1.868 7.074 8.763 1.00 98.44 74 THR A O 1
ATOM 568 N N . ASP A 1 75 ? 4.023 7.425 9.316 1.00 98.44 75 ASP A N 1
ATOM 569 C CA . ASP A 1 75 ? 4.562 7.263 7.971 1.00 98.44 75 ASP A CA 1
ATOM 570 C C . ASP A 1 75 ? 5.012 5.812 7.760 1.00 98.44 75 ASP A C 1
ATOM 572 O O . ASP A 1 75 ? 5.566 5.190 8.670 1.00 98.44 75 ASP A O 1
ATOM 576 N N . GLN A 1 76 ? 4.793 5.278 6.559 1.00 98.31 76 GLN A N 1
ATOM 577 C CA . GLN A 1 76 ? 5.222 3.933 6.166 1.00 98.31 76 GLN A CA 1
ATOM 578 C C . GLN A 1 76 ? 6.174 3.996 4.971 1.00 98.31 76 GLN A C 1
ATOM 580 O O . GLN A 1 76 ? 6.073 4.874 4.112 1.00 98.31 76 GLN A O 1
ATOM 585 N N . VAL A 1 77 ? 7.109 3.052 4.910 1.00 98.38 77 VAL A N 1
ATOM 586 C CA . VAL A 1 77 ? 8.124 2.957 3.853 1.00 98.38 77 VAL A CA 1
ATOM 587 C C . VAL A 1 77 ? 8.216 1.526 3.336 1.00 98.38 77 VAL A C 1
ATOM 589 O O . VAL A 1 77 ? 7.966 0.576 4.071 1.00 98.38 77 VAL A O 1
ATOM 592 N N . MET A 1 78 ? 8.605 1.368 2.071 1.00 98.56 78 MET A N 1
ATOM 593 C CA . MET A 1 78 ? 8.842 0.052 1.471 1.00 98.56 78 MET A CA 1
ATOM 594 C C . MET A 1 78 ? 10.323 -0.309 1.479 1.00 98.56 78 MET A C 1
ATOM 596 O O . MET A 1 78 ? 11.170 0.479 1.043 1.00 98.56 78 MET A O 1
ATOM 600 N N . GLY A 1 79 ? 10.611 -1.537 1.912 1.00 98.00 79 GLY A N 1
ATOM 601 C CA . GLY A 1 79 ? 11.912 -2.184 1.774 1.00 98.00 79 GLY A CA 1
ATOM 602 C C . GLY A 1 79 ? 13.056 -1.500 2.524 1.00 98.00 79 GLY A C 1
ATOM 603 O O . GLY A 1 79 ? 14.206 -1.599 2.101 1.00 98.00 79 GLY A O 1
ATOM 604 N N . ASP A 1 80 ? 12.775 -0.783 3.611 1.00 98.06 80 ASP A N 1
ATOM 605 C CA . ASP A 1 80 ? 13.788 -0.109 4.430 1.00 98.06 80 ASP A CA 1
ATOM 606 C C . ASP A 1 80 ? 14.808 -1.093 5.019 1.00 98.06 80 ASP A C 1
ATOM 608 O O . ASP A 1 80 ? 16.021 -0.843 4.975 1.00 98.06 80 ASP A O 1
ATOM 612 N N . TRP A 1 81 ? 14.333 -2.249 5.492 1.00 98.12 81 TRP A N 1
ATOM 613 C CA . TRP A 1 81 ? 15.175 -3.334 5.973 1.00 98.12 81 TRP A CA 1
ATOM 614 C C . TRP A 1 81 ? 15.968 -3.971 4.833 1.00 98.12 81 TRP A C 1
ATOM 616 O O . TRP A 1 81 ? 17.198 -3.981 4.887 1.00 98.12 81 TRP A O 1
ATOM 626 N N . ILE A 1 82 ? 15.331 -4.472 3.774 1.00 98.25 82 ILE A N 1
ATOM 627 C CA . ILE A 1 82 ? 16.058 -5.187 2.710 1.00 98.25 82 ILE A CA 1
ATOM 628 C C . ILE A 1 82 ? 17.052 -4.282 1.952 1.00 98.25 82 ILE A C 1
ATOM 630 O O . ILE A 1 82 ? 18.136 -4.734 1.575 1.00 98.25 82 ILE A O 1
ATOM 634 N N . TYR A 1 83 ? 16.731 -2.991 1.790 1.00 97.94 83 TYR A N 1
ATOM 635 C CA . TYR A 1 83 ? 17.579 -1.996 1.122 1.00 97.94 83 TYR A CA 1
ATOM 636 C C . TYR A 1 83 ? 18.587 -1.313 2.052 1.00 97.94 83 TYR A C 1
ATOM 638 O O . TYR A 1 83 ? 19.482 -0.612 1.584 1.00 97.94 83 TYR A O 1
ATOM 646 N N . ASN A 1 84 ? 18.460 -1.507 3.368 1.00 97.81 84 ASN A N 1
ATOM 647 C CA . ASN A 1 84 ? 19.294 -0.864 4.384 1.00 97.81 84 ASN A CA 1
ATOM 648 C C . ASN A 1 84 ? 19.307 0.667 4.299 1.00 97.81 84 ASN A C 1
ATOM 650 O O . ASN A 1 84 ? 20.344 1.322 4.427 1.00 97.81 84 ASN A O 1
ATOM 654 N N . LYS A 1 85 ? 18.128 1.242 4.081 1.00 97.88 85 LYS A N 1
ATOM 655 C CA . LYS A 1 85 ? 17.920 2.685 3.992 1.00 97.88 85 LYS A CA 1
ATOM 656 C C . LYS A 1 85 ? 16.648 3.014 4.763 1.00 97.88 85 LYS A C 1
ATOM 658 O O . LYS A 1 85 ? 15.582 2.630 4.298 1.00 97.88 85 LYS A O 1
ATOM 663 N N . PRO A 1 86 ? 16.719 3.767 5.874 1.00 97.00 86 PRO A N 1
ATOM 664 C CA . PRO A 1 86 ? 15.535 4.082 6.679 1.00 97.00 86 PRO A CA 1
ATOM 665 C C . PRO A 1 86 ? 14.383 4.732 5.898 1.00 97.00 86 PRO A C 1
ATOM 667 O O . PRO A 1 86 ? 13.228 4.556 6.248 1.00 97.00 86 PRO A O 1
ATOM 670 N N . ALA A 1 87 ? 14.685 5.464 4.822 1.00 96.81 87 ALA A N 1
ATOM 671 C CA . ALA A 1 87 ? 13.669 6.073 3.960 1.00 96.81 87 ALA A CA 1
ATOM 672 C C . ALA A 1 87 ? 13.072 5.117 2.900 1.00 96.81 87 ALA A C 1
ATOM 674 O O . ALA A 1 87 ? 12.232 5.538 2.112 1.00 96.81 87 ALA A O 1
ATOM 675 N N . GLY A 1 88 ? 13.520 3.861 2.830 1.00 98.00 88 GLY A N 1
ATOM 676 C CA . GLY A 1 88 ? 13.046 2.877 1.859 1.00 98.00 88 GLY A CA 1
ATOM 677 C C . GLY A 1 88 ? 13.463 3.142 0.406 1.00 98.00 88 GLY A C 1
ATOM 678 O O . GLY A 1 88 ? 14.343 3.966 0.104 1.00 98.00 88 GLY A O 1
ATOM 679 N N . ILE A 1 89 ? 12.836 2.389 -0.501 1.00 98.12 89 ILE A N 1
ATOM 680 C CA . ILE A 1 89 ? 13.159 2.357 -1.941 1.00 98.12 89 ILE A CA 1
ATOM 681 C C . ILE A 1 89 ? 12.366 3.357 -2.791 1.00 98.12 89 ILE A C 1
ATOM 683 O O . ILE A 1 89 ? 12.725 3.586 -3.943 1.00 98.12 89 ILE A O 1
ATOM 687 N N . ARG A 1 90 ? 11.291 3.937 -2.251 1.00 98.25 90 ARG A N 1
ATOM 688 C CA . ARG A 1 90 ? 10.419 4.877 -2.970 1.00 98.25 90 ARG A CA 1
ATOM 689 C C . ARG A 1 90 ? 10.900 6.326 -2.811 1.00 98.25 90 ARG A C 1
ATOM 691 O O . ARG A 1 90 ? 11.815 6.597 -2.029 1.00 98.25 90 ARG A O 1
ATOM 698 N N . ALA A 1 91 ? 10.321 7.244 -3.586 1.00 96.69 91 ALA A N 1
ATOM 699 C CA . ALA A 1 91 ? 10.706 8.656 -3.575 1.00 96.69 91 ALA A CA 1
ATOM 700 C C . ALA A 1 91 ? 10.291 9.345 -2.268 1.00 96.69 91 ALA A C 1
ATOM 702 O O . ALA A 1 91 ? 11.081 10.093 -1.688 1.00 96.69 91 ALA A O 1
ATOM 703 N N . TYR A 1 92 ? 9.082 9.040 -1.789 1.00 98.00 92 TYR A N 1
ATOM 704 C CA . TYR A 1 92 ? 8.538 9.547 -0.533 1.00 98.00 92 TYR A CA 1
ATOM 705 C C . TYR A 1 92 ? 7.900 8.418 0.289 1.00 98.00 92 TYR A C 1
ATOM 707 O O . TYR A 1 92 ? 7.362 7.472 -0.298 1.00 98.00 92 TYR A O 1
ATOM 715 N N . PRO A 1 93 ? 7.900 8.523 1.631 1.00 98.44 93 PRO A N 1
ATOM 716 C CA . PRO A 1 93 ? 7.064 7.681 2.480 1.00 98.44 93 PRO A CA 1
ATOM 717 C C . PRO A 1 93 ? 5.577 7.813 2.119 1.00 98.44 93 PRO A C 1
ATOM 719 O O . PRO A 1 93 ? 5.131 8.871 1.654 1.00 98.44 93 PRO A O 1
ATOM 722 N N . TYR A 1 94 ? 4.793 6.772 2.398 1.00 98.69 94 TYR A N 1
ATOM 723 C CA . TYR A 1 94 ? 3.339 6.907 2.444 1.00 98.69 94 TYR A CA 1
ATOM 724 C C . TYR A 1 94 ? 2.982 7.629 3.734 1.00 98.69 94 TYR A C 1
ATOM 726 O O . TYR A 1 94 ? 3.280 7.158 4.832 1.00 98.69 94 TYR A O 1
ATOM 734 N N . SER A 1 95 ? 2.391 8.804 3.582 1.00 98.50 95 SER A N 1
ATOM 735 C CA . SER A 1 95 ? 2.103 9.729 4.667 1.00 98.50 95 SER A CA 1
ATOM 736 C C . SER A 1 95 ? 0.830 10.482 4.340 1.00 98.50 95 SER A C 1
ATOM 738 O O . SER A 1 95 ? 0.607 10.808 3.175 1.00 98.50 95 SER A O 1
ATOM 740 N N . THR A 1 96 ? 0.044 10.821 5.363 1.00 98.38 96 THR A N 1
ATOM 741 C CA . THR A 1 96 ? -1.079 11.756 5.204 1.00 98.38 96 THR A CA 1
ATOM 742 C C . THR A 1 96 ? -0.652 13.223 5.340 1.00 98.38 96 THR A C 1
ATOM 744 O O . THR A 1 96 ? -1.480 14.121 5.504 1.00 98.38 96 THR A O 1
ATOM 747 N N . SER A 1 97 ? 0.658 13.483 5.396 1.00 98.19 97 SER A N 1
ATOM 748 C CA . SER A 1 97 ? 1.224 14.824 5.460 1.00 98.19 97 SER A CA 1
ATOM 749 C C . SER A 1 97 ? 1.795 15.234 4.109 1.00 98.19 97 SER A C 1
ATOM 751 O O . SER A 1 97 ? 2.784 14.665 3.645 1.00 98.19 97 SER A O 1
ATOM 753 N N . LEU A 1 98 ? 1.264 16.318 3.536 1.00 96.31 98 LEU A N 1
ATOM 754 C CA . LEU A 1 98 ? 1.788 16.914 2.301 1.00 96.31 98 LEU A CA 1
ATOM 755 C C . LEU A 1 98 ? 3.203 17.500 2.450 1.00 96.31 98 LEU A C 1
ATOM 757 O O . LEU A 1 98 ? 3.833 17.837 1.451 1.00 96.31 98 LEU A O 1
ATOM 761 N N . THR A 1 99 ? 3.728 17.631 3.674 1.00 97.44 99 THR A N 1
ATOM 762 C CA . THR A 1 99 ? 5.141 17.991 3.875 1.00 97.44 99 THR A CA 1
ATOM 763 C C . THR A 1 99 ? 6.068 16.791 3.708 1.00 97.44 99 THR A C 1
ATOM 765 O O . THR A 1 99 ? 7.204 16.963 3.278 1.00 97.44 99 THR A O 1
ATOM 768 N N . THR A 1 100 ? 5.598 15.591 4.061 1.00 97.62 100 THR A N 1
ATOM 769 C CA . THR A 1 100 ? 6.365 14.340 3.963 1.00 97.62 100 THR A CA 1
ATOM 770 C C . THR A 1 100 ? 6.199 13.704 2.585 1.00 97.62 100 THR A C 1
ATOM 772 O O . THR A 1 100 ? 7.181 13.276 1.982 1.00 97.62 100 THR A O 1
ATOM 775 N N . SER A 1 101 ? 4.965 13.672 2.076 1.00 97.12 101 SER A N 1
ATOM 776 C CA . SER A 1 101 ? 4.603 13.144 0.760 1.00 97.12 101 SER A CA 1
ATOM 777 C C . SER A 1 101 ? 3.913 14.255 -0.044 1.00 97.12 101 SER A C 1
ATOM 779 O O . SER A 1 101 ? 2.697 14.415 0.038 1.00 97.12 101 SER A O 1
ATOM 781 N N . PRO A 1 102 ? 4.662 15.079 -0.803 1.00 96.69 102 PRO A N 1
ATOM 782 C CA . PRO A 1 102 ? 4.142 16.288 -1.452 1.00 96.69 102 PRO A CA 1
ATOM 783 C C . PRO A 1 102 ? 3.351 16.000 -2.738 1.00 96.69 102 PRO A C 1
ATOM 785 O O . PRO A 1 102 ? 3.192 16.873 -3.596 1.00 96.69 102 PRO A O 1
ATOM 788 N N . TYR A 1 103 ? 2.886 14.765 -2.908 1.00 95.81 103 TYR A N 1
ATOM 789 C CA . TYR A 1 103 ? 2.126 14.352 -4.071 1.00 95.81 103 TYR A CA 1
ATOM 790 C C . TYR A 1 103 ? 0.770 15.062 -4.136 1.00 95.81 103 TYR A C 1
ATOM 792 O O . TYR A 1 103 ? 0.029 15.152 -3.161 1.00 95.81 103 TYR A O 1
ATOM 800 N N . THR A 1 104 ? 0.426 15.549 -5.326 1.00 92.12 104 THR A N 1
ATOM 801 C CA . THR A 1 104 ? -0.884 16.132 -5.652 1.00 92.12 104 THR A CA 1
ATOM 802 C C . THR A 1 104 ? -1.396 15.522 -6.952 1.00 92.12 104 THR A C 1
ATOM 804 O O . THR A 1 104 ? -0.638 14.860 -7.655 1.00 92.12 104 THR A O 1
ATOM 807 N N . SER A 1 105 ? -2.650 15.770 -7.336 1.00 84.69 105 SER A N 1
ATOM 808 C CA . S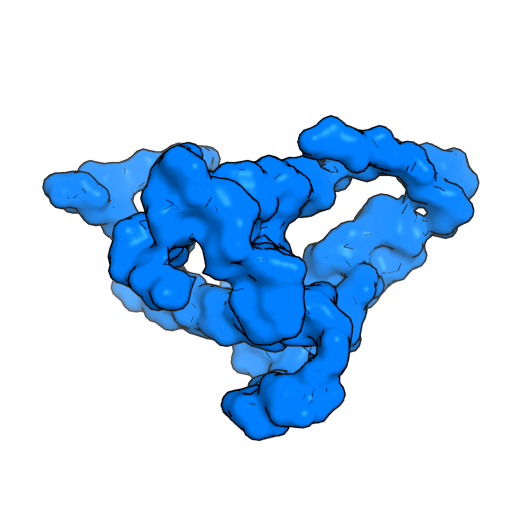ER A 1 105 ? -3.173 15.281 -8.624 1.00 84.69 105 SER A CA 1
ATOM 809 C C . SER A 1 105 ? -2.337 15.706 -9.835 1.00 84.69 105 SER A C 1
ATOM 811 O O . SER A 1 105 ? -2.276 14.970 -10.806 1.00 84.69 105 SER A O 1
ATOM 813 N N . LYS A 1 106 ? -1.634 16.845 -9.767 1.00 89.38 106 LYS A N 1
ATOM 814 C CA . LYS A 1 106 ? -0.741 17.317 -10.841 1.00 89.38 106 LYS A CA 1
ATOM 815 C C . LYS A 1 106 ? 0.607 16.604 -10.883 1.00 89.38 106 LYS A C 1
ATOM 817 O O . LYS A 1 106 ? 1.355 16.776 -11.837 1.00 89.38 106 LYS A O 1
ATOM 822 N N . SER A 1 107 ? 0.961 15.867 -9.833 1.00 89.12 107 SER A N 1
ATOM 823 C CA . SER A 1 107 ? 2.239 15.165 -9.784 1.00 89.12 107 SER A CA 1
ATOM 824 C C . SER A 1 107 ? 2.306 14.050 -10.821 1.00 89.12 107 SER A C 1
ATOM 826 O O . SER A 1 107 ? 3.393 13.804 -11.320 1.00 89.12 107 SER A O 1
ATOM 828 N N . VAL A 1 108 ? 1.179 13.417 -11.171 1.00 83.69 108 VAL A N 1
ATOM 829 C CA . VAL A 1 108 ? 1.145 12.285 -12.112 1.00 83.69 108 VAL A CA 1
ATOM 830 C C . VAL A 1 108 ? 1.696 12.648 -13.497 1.00 83.69 108 VAL A C 1
ATOM 832 O O . VAL A 1 108 ? 2.417 11.849 -14.086 1.00 83.69 108 VAL A O 1
ATOM 835 N N . ASP A 1 109 ? 1.466 13.884 -13.956 1.00 85.88 109 ASP A N 1
ATOM 836 C CA . ASP A 1 109 ? 1.871 14.372 -15.284 1.00 85.88 109 ASP A CA 1
ATOM 837 C C . ASP A 1 109 ? 3.395 14.378 -15.494 1.00 85.88 109 ASP A C 1
ATOM 839 O O . ASP A 1 109 ? 3.870 14.385 -16.631 1.00 85.88 109 ASP A O 1
ATOM 843 N N . SER A 1 110 ? 4.179 14.416 -14.410 1.00 90.25 110 SER A N 1
ATOM 844 C CA . SER A 1 110 ? 5.645 14.449 -14.466 1.00 90.25 110 SER A CA 1
ATOM 845 C C . SER A 1 110 ? 6.311 13.104 -14.169 1.00 90.25 110 SER A C 1
ATOM 847 O O . SER A 1 110 ? 7.540 13.010 -14.238 1.00 90.25 110 SER A O 1
ATOM 849 N N . LEU A 1 111 ? 5.539 12.061 -13.850 1.00 91.81 111 LEU A N 1
ATOM 850 C CA . LEU A 1 111 ? 6.066 10.729 -13.552 1.00 91.81 111 LEU A CA 1
ATOM 851 C C . LEU A 1 111 ? 6.234 9.935 -14.848 1.00 91.81 111 LEU A C 1
ATOM 853 O O . LEU A 1 111 ? 5.411 10.012 -15.754 1.00 91.81 111 LEU A O 1
ATOM 857 N N . SER A 1 112 ? 7.312 9.158 -14.946 1.00 87.94 112 SER A N 1
ATOM 858 C CA . SER A 1 112 ? 7.622 8.376 -16.155 1.00 87.94 112 SER A CA 1
ATOM 859 C C . SER A 1 112 ? 7.880 6.893 -15.883 1.00 87.94 112 SER A C 1
ATOM 861 O O . SER A 1 112 ? 7.685 6.072 -16.779 1.00 87.94 112 SER A O 1
ATOM 863 N N . GLY A 1 113 ? 8.268 6.525 -14.657 1.00 95.38 113 GLY A N 1
ATOM 864 C CA . GLY A 1 113 ? 8.413 5.136 -14.230 1.00 95.38 113 GLY A CA 1
ATOM 865 C C . GLY A 1 113 ? 7.156 4.603 -13.546 1.00 95.38 113 GLY A C 1
ATOM 866 O O . GLY A 1 113 ? 6.544 5.297 -12.735 1.00 95.38 113 GLY A O 1
ATOM 867 N N . VAL A 1 114 ? 6.818 3.333 -13.801 1.00 97.50 114 VAL A N 1
ATOM 868 C CA . VAL A 1 114 ? 5.692 2.656 -13.130 1.00 97.50 114 VAL A CA 1
ATOM 869 C C . VAL A 1 114 ? 5.843 2.675 -11.607 1.00 97.50 114 VAL A C 1
ATOM 871 O O . VAL A 1 114 ? 4.878 2.932 -10.907 1.00 97.50 114 VAL A O 1
ATOM 874 N N . HIS A 1 115 ? 7.059 2.524 -11.076 1.00 98.00 115 HIS A N 1
ATOM 875 C CA . HIS A 1 115 ? 7.292 2.591 -9.631 1.00 98.00 115 HIS A CA 1
ATOM 876 C C . HIS A 1 115 ? 7.052 3.990 -9.044 1.00 98.00 115 HIS A C 1
ATOM 878 O O . HIS A 1 115 ? 6.599 4.102 -7.908 1.00 98.00 115 HIS A O 1
ATOM 884 N N . ASP A 1 116 ? 7.331 5.055 -9.801 1.00 97.19 116 ASP A N 1
ATOM 885 C CA . ASP A 1 116 ? 7.090 6.426 -9.342 1.00 97.19 116 ASP A CA 1
ATOM 886 C C . ASP A 1 116 ? 5.587 6.727 -9.345 1.00 97.19 116 ASP A C 1
ATOM 888 O O . ASP A 1 116 ? 5.045 7.240 -8.365 1.00 97.19 116 ASP A O 1
ATOM 892 N N . MET A 1 117 ? 4.896 6.339 -10.425 1.00 97.25 117 MET A N 1
ATOM 893 C CA . MET A 1 117 ? 3.432 6.390 -10.522 1.00 97.25 117 MET A CA 1
ATOM 894 C C . MET A 1 117 ? 2.765 5.533 -9.437 1.00 97.25 117 MET A C 1
ATOM 896 O O . MET A 1 117 ? 1.763 5.937 -8.852 1.00 97.25 117 MET A O 1
ATOM 900 N N . GLY A 1 118 ? 3.354 4.382 -9.114 1.00 98.19 118 GLY A N 1
ATOM 901 C CA . GLY A 1 118 ? 2.910 3.503 -8.040 1.00 98.19 118 GLY A CA 1
ATOM 902 C C . GLY A 1 118 ? 3.093 4.107 -6.660 1.00 98.19 118 GLY A C 1
ATOM 903 O O . GLY A 1 118 ? 2.169 4.040 -5.854 1.00 98.19 118 GLY A O 1
ATOM 904 N N . ASN A 1 119 ? 4.220 4.780 -6.394 1.00 98.25 119 ASN A N 1
ATOM 905 C CA . ASN A 1 119 ? 4.406 5.511 -5.140 1.00 98.25 119 ASN A CA 1
ATOM 906 C C . ASN A 1 119 ? 3.313 6.572 -4.961 1.00 98.25 119 ASN A C 1
ATOM 908 O O . ASN A 1 119 ? 2.758 6.673 -3.869 1.00 98.25 119 ASN A O 1
ATOM 912 N N . TYR A 1 120 ? 2.971 7.305 -6.026 1.00 98.12 120 TY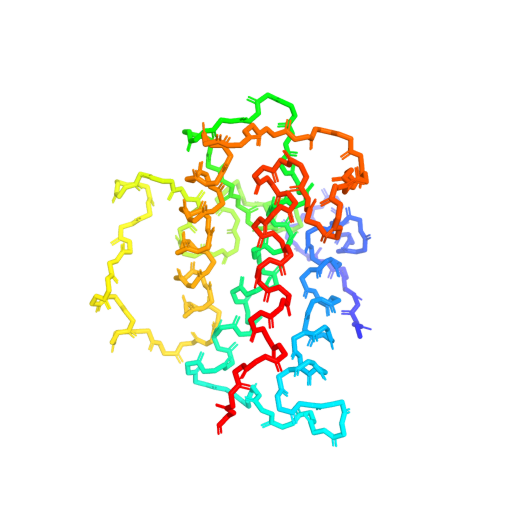R A N 1
ATOM 913 C CA . TYR A 1 120 ? 1.852 8.247 -6.028 1.00 98.12 120 TYR A CA 1
ATOM 914 C C . TYR A 1 120 ? 0.511 7.556 -5.732 1.00 98.12 120 TYR A C 1
ATOM 916 O O . TYR A 1 120 ? -0.202 7.961 -4.812 1.00 98.12 120 TYR A O 1
ATOM 924 N N . TRP A 1 121 ? 0.177 6.496 -6.474 1.00 98.25 121 TRP A N 1
ATOM 925 C CA . TRP A 1 121 ? -1.103 5.798 -6.333 1.00 98.25 121 TRP A CA 1
ATOM 926 C C . TRP A 1 121 ? -1.279 5.165 -4.948 1.00 98.25 121 TRP A C 1
ATOM 928 O O . TRP A 1 121 ? -2.321 5.323 -4.313 1.00 98.25 121 TRP A O 1
ATOM 938 N N . ALA A 1 122 ? -0.234 4.529 -4.420 1.00 98.69 122 ALA A N 1
ATOM 939 C CA . ALA A 1 122 ? -0.231 3.986 -3.067 1.00 98.69 122 ALA A CA 1
ATOM 940 C C . ALA A 1 122 ? -0.421 5.076 -1.998 1.00 98.69 122 ALA A C 1
ATOM 942 O O . ALA A 1 122 ? -1.138 4.839 -1.028 1.00 98.69 122 ALA A O 1
ATOM 943 N N . THR A 1 123 ? 0.138 6.281 -2.181 1.00 98.56 123 THR A N 1
ATOM 944 C CA . THR A 1 123 ? -0.123 7.425 -1.284 1.00 98.56 123 THR A CA 1
ATOM 945 C C . THR A 1 123 ? -1.598 7.833 -1.311 1.00 98.56 123 THR A C 1
ATOM 947 O O . THR A 1 123 ? -2.182 8.064 -0.254 1.00 98.56 123 THR A O 1
ATOM 950 N N . VAL A 1 124 ? -2.239 7.859 -2.485 1.00 98.25 124 VAL A N 1
ATOM 951 C CA . VAL A 1 124 ? -3.687 8.125 -2.587 1.00 98.25 124 VAL A CA 1
ATOM 952 C C . VAL A 1 124 ? -4.491 7.076 -1.811 1.00 98.25 124 VAL A C 1
ATOM 954 O O . VAL A 1 124 ? -5.382 7.424 -1.034 1.00 98.25 124 VAL A O 1
ATOM 957 N N . LEU A 1 125 ? -4.161 5.791 -1.962 1.00 98.75 125 LEU A N 1
ATOM 958 C CA . LEU A 1 125 ? -4.838 4.711 -1.236 1.00 98.75 125 LEU A CA 1
ATOM 959 C C . LEU A 1 125 ? -4.555 4.739 0.276 1.00 98.75 125 LEU A C 1
ATOM 961 O O . LEU A 1 125 ? -5.431 4.391 1.070 1.00 98.75 125 LEU A O 1
ATOM 965 N N . TYR A 1 126 ? -3.375 5.202 0.693 1.00 98.81 126 TYR A N 1
ATOM 966 C CA . TYR A 1 126 ? -3.021 5.397 2.102 1.00 98.81 126 TYR A CA 1
ATOM 967 C C . TYR A 1 126 ? -3.931 6.432 2.781 1.00 98.81 126 TYR A C 1
ATOM 969 O O . TYR A 1 126 ? -4.427 6.201 3.886 1.00 98.81 126 TYR A O 1
ATOM 977 N N . GLU A 1 127 ? -4.232 7.533 2.089 1.00 98.62 127 GLU A N 1
ATOM 978 C CA . GLU A 1 127 ? -5.194 8.542 2.550 1.00 98.62 127 GLU A CA 1
ATOM 979 C C . GLU A 1 127 ? -6.615 7.975 2.660 1.00 98.62 127 GLU A C 1
ATOM 981 O O . GLU A 1 127 ? -7.310 8.189 3.661 1.00 98.62 127 GLU A O 1
ATOM 986 N N . VAL A 1 128 ? -7.050 7.201 1.655 1.00 98.75 128 VAL A N 1
ATOM 987 C CA . VAL A 1 128 ? -8.352 6.510 1.666 1.00 98.75 128 VAL A CA 1
ATOM 988 C C . VAL A 1 128 ? -8.452 5.560 2.860 1.00 98.75 128 VAL A C 1
ATOM 990 O O . VAL A 1 128 ? -9.451 5.586 3.582 1.00 98.75 128 VAL A O 1
ATOM 993 N N . MET A 1 129 ? -7.418 4.755 3.103 1.00 98.81 129 MET A N 1
ATOM 994 C CA . MET A 1 129 ? -7.358 3.821 4.225 1.00 98.81 129 MET A CA 1
ATOM 995 C C . MET A 1 129 ? -7.518 4.543 5.562 1.00 98.81 129 MET A C 1
ATOM 997 O O . MET A 1 129 ? -8.372 4.147 6.355 1.00 98.81 129 MET A O 1
ATOM 1001 N N . TRP A 1 130 ? -6.761 5.615 5.811 1.00 98.81 130 TRP A N 1
ATOM 1002 C CA . TRP A 1 130 ? -6.881 6.353 7.070 1.00 98.81 130 TRP A CA 1
ATOM 1003 C C . TRP A 1 130 ? -8.241 7.033 7.230 1.00 98.81 130 TRP A C 1
ATOM 1005 O O . TRP A 1 130 ? -8.795 7.027 8.327 1.00 98.81 130 TRP A O 1
ATOM 1015 N N . ASN A 1 131 ? -8.846 7.534 6.148 1.00 98.88 131 ASN A N 1
ATOM 1016 C CA . ASN A 1 131 ? -10.215 8.064 6.191 1.00 98.88 131 ASN A CA 1
ATOM 1017 C C . ASN A 1 131 ? -11.242 6.991 6.581 1.00 98.88 131 ASN A C 1
ATOM 1019 O O . ASN A 1 131 ? -12.170 7.263 7.345 1.00 98.88 131 ASN A O 1
ATOM 1023 N N . LEU A 1 132 ? -11.079 5.767 6.079 1.00 98.88 132 LEU A N 1
ATOM 1024 C CA . LEU A 1 132 ? -11.940 4.646 6.445 1.00 98.88 132 LEU A CA 1
ATOM 1025 C C . LEU A 1 132 ? -11.683 4.182 7.881 1.00 98.88 132 LEU A C 1
ATOM 1027 O O . LEU A 1 132 ? -12.646 3.897 8.592 1.00 98.88 132 LEU A O 1
ATOM 1031 N N . ILE A 1 133 ? -10.425 4.142 8.327 1.00 98.81 133 ILE A N 1
ATOM 1032 C CA . ILE A 1 133 ? -10.053 3.792 9.706 1.00 98.81 133 ILE A CA 1
ATOM 1033 C C . ILE A 1 133 ? -10.626 4.800 10.704 1.00 98.81 133 ILE A C 1
ATOM 1035 O O . ILE A 1 133 ? -11.224 4.388 11.693 1.00 98.81 133 ILE A O 1
ATOM 1039 N N . ASP A 1 134 ? -10.523 6.100 10.442 1.00 98.69 134 ASP A N 1
ATOM 1040 C CA . ASP A 1 134 ? -11.081 7.121 11.337 1.00 98.69 134 ASP A CA 1
ATOM 1041 C C . ASP A 1 134 ? -12.600 6.981 11.489 1.00 98.69 134 ASP A C 1
ATOM 1043 O O . ASP A 1 134 ? -13.157 7.223 12.559 1.00 98.69 134 ASP A O 1
ATOM 1047 N N . LYS A 1 135 ? -13.281 6.561 10.418 1.00 98.81 135 LYS A N 1
ATOM 1048 C CA . LYS A 1 135 ? -14.737 6.409 10.404 1.00 98.81 135 LYS A CA 1
ATOM 1049 C C . LYS A 1 135 ? -15.221 5.085 10.999 1.00 98.81 135 LYS A C 1
ATOM 1051 O O . LYS A 1 135 ? -16.275 5.055 11.632 1.00 98.81 135 LYS A O 1
ATOM 1056 N N . HIS A 1 136 ? -14.506 3.992 10.751 1.00 98.69 136 HIS A N 1
ATOM 1057 C CA . HIS A 1 136 ? -14.964 2.628 11.039 1.00 98.69 136 HIS A CA 1
ATOM 1058 C C . HIS A 1 136 ? -14.094 1.896 12.070 1.00 98.69 136 HIS A C 1
ATOM 1060 O O . HIS A 1 136 ? -14.348 0.736 12.384 1.00 98.69 136 HIS A O 1
ATOM 1066 N N . GLY A 1 137 ? -13.080 2.561 12.619 1.00 98.38 137 GLY A N 1
ATOM 1067 C CA . GLY A 1 137 ? -12.077 1.950 13.479 1.00 98.38 137 GLY A CA 1
ATOM 1068 C C . GLY A 1 137 ? -11.101 1.063 12.706 1.00 98.38 137 GLY A C 1
ATOM 1069 O O . GLY A 1 137 ? -11.165 0.923 11.483 1.00 98.38 137 GLY A O 1
ATOM 1070 N N . LYS A 1 138 ? -10.183 0.441 13.444 1.00 98.31 138 LYS A N 1
ATOM 1071 C CA . LYS A 1 138 ? -9.157 -0.465 12.922 1.00 98.31 138 LYS A CA 1
ATOM 1072 C C . LYS A 1 138 ? -9.214 -1.788 13.674 1.00 98.31 138 LYS A C 1
ATOM 1074 O O . LYS A 1 138 ? -9.153 -1.798 14.901 1.00 98.31 138 LYS A O 1
ATOM 1079 N N . ASN A 1 139 ? -9.329 -2.897 12.946 1.00 98.06 139 ASN A N 1
ATOM 1080 C CA . ASN A 1 139 ? -9.175 -4.234 13.510 1.00 98.06 139 ASN A CA 1
ATOM 1081 C C . ASN A 1 139 ? -7.705 -4.662 13.421 1.00 98.06 139 ASN A C 1
ATOM 1083 O O . ASN A 1 139 ? -7.173 -4.830 12.325 1.00 98.06 139 ASN A O 1
ATOM 1087 N N . ASP A 1 140 ? -7.063 -4.865 14.568 1.00 97.81 140 ASP A N 1
ATOM 1088 C CA . ASP A 1 140 ? -5.659 -5.288 14.646 1.00 97.81 140 ASP A CA 1
ATOM 1089 C C . ASP A 1 140 ? -5.466 -6.814 14.611 1.00 97.81 140 ASP A C 1
ATOM 1091 O O . ASP A 1 140 ? -4.334 -7.283 14.643 1.00 97.81 140 ASP A O 1
ATOM 1095 N N . ALA A 1 141 ? -6.544 -7.603 14.547 1.00 97.56 141 ALA A N 1
ATOM 1096 C CA . ALA A 1 141 ? -6.426 -9.041 14.305 1.00 97.56 141 ALA A CA 1
ATOM 1097 C C . ALA A 1 141 ? -5.909 -9.322 12.885 1.00 97.56 141 ALA A C 1
ATOM 1099 O O . ALA A 1 141 ? -6.069 -8.486 11.997 1.00 97.56 141 ALA A O 1
ATOM 1100 N N . ASP A 1 142 ? -5.372 -10.527 12.666 1.00 95.94 142 ASP A N 1
ATOM 1101 C CA . ASP A 1 142 ? -4.821 -10.957 11.369 1.00 95.94 142 ASP A CA 1
ATOM 1102 C C . ASP A 1 142 ? -5.897 -11.201 10.300 1.00 95.94 142 ASP A C 1
ATOM 1104 O O . ASP A 1 142 ? -5.613 -11.182 9.099 1.00 95.94 142 ASP A O 1
ATOM 1108 N N . ILE A 1 143 ? -7.148 -11.412 10.723 1.00 96.88 143 ILE A N 1
ATOM 1109 C CA . ILE A 1 143 ? -8.280 -11.694 9.838 1.00 96.88 143 ILE A CA 1
ATOM 1110 C C . ILE A 1 143 ? -9.435 -10.697 10.031 1.00 96.88 143 ILE A C 1
ATOM 11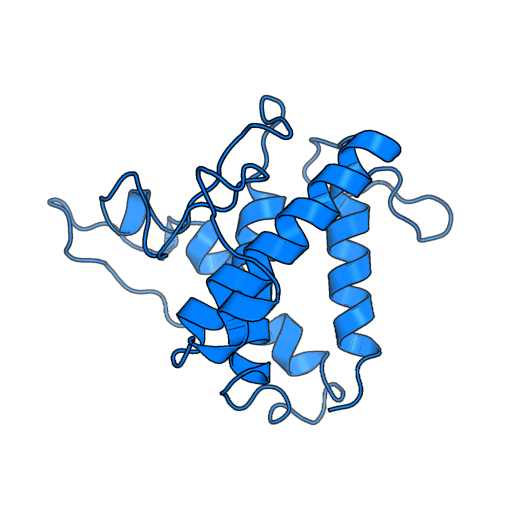12 O O . ILE A 1 143 ? -9.728 -10.282 11.162 1.00 96.88 143 ILE A O 1
ATOM 1116 N N . PRO A 1 144 ? -10.137 -10.331 8.941 1.00 98.06 144 PRO A N 1
ATOM 1117 C CA . PRO A 1 144 ? -11.310 -9.468 9.005 1.00 98.06 144 PRO A CA 1
ATOM 1118 C C . PRO A 1 144 ? -12.478 -10.138 9.728 1.00 98.06 144 PRO A C 1
ATOM 1120 O O . PRO A 1 144 ? -12.685 -11.351 9.650 1.00 98.06 144 PRO A O 1
ATOM 1123 N N . LYS A 1 145 ? -13.316 -9.311 10.353 1.00 98.44 145 LYS A N 1
ATOM 1124 C CA . LYS A 1 145 ? -14.680 -9.686 10.731 1.00 98.44 145 LYS A CA 1
ATOM 1125 C C . LYS A 1 145 ? -15.637 -9.081 9.717 1.00 98.44 145 LYS A C 1
ATOM 1127 O O . LYS A 1 145 ? -15.484 -7.922 9.341 1.00 98.44 145 LYS A O 1
ATOM 1132 N N . PHE A 1 146 ? -16.625 -9.861 9.295 1.00 98.44 146 PHE A N 1
ATOM 1133 C CA . PHE A 1 146 ? -17.622 -9.428 8.323 1.00 98.44 146 PHE A CA 1
ATOM 1134 C C . P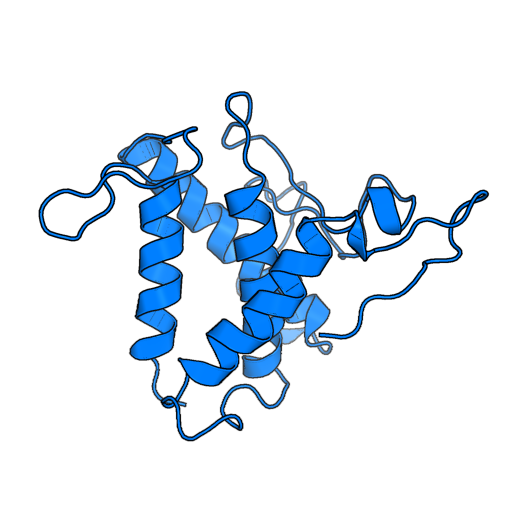HE A 1 146 ? -19.009 -9.351 8.952 1.00 98.44 146 PHE A C 1
ATOM 1136 O O . PHE A 1 146 ? -19.385 -10.196 9.762 1.00 98.44 146 PHE A O 1
ATOM 1143 N N . SER A 1 147 ? -19.790 -8.372 8.504 1.00 98.25 147 SER A N 1
ATOM 1144 C CA . SER A 1 147 ? -21.232 -8.295 8.706 1.00 98.25 147 SER A CA 1
ATOM 1145 C C . SER A 1 147 ? -21.891 -8.179 7.337 1.00 98.25 147 SER A C 1
ATOM 1147 O O . SER A 1 147 ? -21.612 -7.240 6.595 1.00 98.25 147 SER A O 1
ATOM 1149 N N . ASN A 1 148 ? -22.709 -9.166 6.962 1.00 97.19 148 ASN A N 1
ATOM 1150 C CA . ASN A 1 148 ? -23.364 -9.237 5.647 1.00 97.19 148 ASN A CA 1
ATOM 1151 C C . ASN A 1 148 ? -22.397 -9.055 4.456 1.00 97.19 148 ASN A C 1
ATOM 1153 O O . ASN A 1 148 ? -22.710 -8.366 3.490 1.00 97.19 148 ASN A O 1
ATOM 1157 N N . GLY A 1 149 ? -21.202 -9.650 4.540 1.00 96.75 149 GLY A N 1
ATOM 1158 C CA . GLY A 1 149 ? -20.176 -9.571 3.491 1.00 96.75 149 GLY A CA 1
ATOM 1159 C C . GLY A 1 149 ? -19.330 -8.291 3.487 1.00 96.75 149 GLY A C 1
ATOM 1160 O O . GLY A 1 149 ? -18.402 -8.190 2.689 1.00 96.75 149 GLY A O 1
ATOM 1161 N N . VAL A 1 150 ? -19.588 -7.343 4.394 1.00 98.50 150 VAL A N 1
ATOM 1162 C CA . VAL A 1 150 ? -18.828 -6.089 4.523 1.00 98.50 150 VAL A CA 1
ATOM 1163 C C . VAL A 1 150 ? -17.895 -6.166 5.738 1.00 98.50 150 VAL A C 1
ATOM 1165 O O . VAL A 1 150 ? -18.362 -6.544 6.817 1.00 98.50 150 VAL A O 1
ATOM 1168 N N . PRO A 1 151 ? -16.593 -5.840 5.608 1.00 98.62 151 PRO A N 1
ATOM 1169 C CA . PRO A 1 151 ? -15.699 -5.732 6.756 1.00 98.62 151 PRO A CA 1
ATOM 1170 C C . PRO A 1 151 ? -16.222 -4.743 7.799 1.00 98.62 151 PRO A C 1
ATOM 1172 O O . PRO A 1 151 ? -16.750 -3.687 7.458 1.00 98.62 151 PRO A O 1
ATOM 1175 N N . THR A 1 152 ? -16.077 -5.076 9.079 1.00 98.62 152 THR A N 1
ATOM 1176 C CA . THR A 1 152 ? -16.605 -4.243 10.172 1.00 98.62 152 THR A CA 1
ATOM 1177 C C . THR A 1 152 ? -15.722 -3.049 10.533 1.00 98.62 152 THR A C 1
ATOM 1179 O O . THR A 1 152 ? -16.150 -2.217 11.325 1.00 98.62 152 THR A O 1
ATOM 1182 N N . ASP A 1 153 ? -14.503 -2.973 9.998 1.00 98.81 153 ASP A N 1
ATOM 1183 C CA . ASP A 1 153 ? -13.516 -1.932 10.291 1.00 98.81 153 ASP A CA 1
ATOM 1184 C C . ASP A 1 153 ? -12.913 -1.330 9.014 1.00 98.81 153 ASP A C 1
ATOM 1186 O O . ASP A 1 153 ? -12.973 -1.916 7.932 1.00 98.81 153 ASP A O 1
ATOM 1190 N N . GLY A 1 154 ? -12.302 -0.156 9.149 1.00 98.75 154 GLY A N 1
ATOM 1191 C CA . GLY A 1 154 ? -11.785 0.629 8.035 1.00 98.75 154 GLY A CA 1
ATOM 1192 C C . GLY A 1 154 ? -10.565 0.031 7.342 1.00 98.75 154 GLY A C 1
ATOM 1193 O O . GLY A 1 154 ? -10.445 0.180 6.127 1.00 98.75 154 GLY A O 1
ATOM 1194 N N . LYS A 1 155 ? -9.692 -0.682 8.072 1.00 98.69 155 LYS A N 1
ATOM 1195 C CA . LYS A 1 155 ? -8.472 -1.292 7.511 1.00 98.69 155 LYS A CA 1
ATOM 1196 C C . LYS A 1 155 ? -8.850 -2.347 6.475 1.00 98.69 155 LYS A C 1
ATOM 1198 O O . LYS A 1 155 ? -8.462 -2.260 5.312 1.00 98.69 155 LYS A O 1
ATOM 1203 N N . TYR A 1 156 ? -9.674 -3.311 6.880 1.00 98.81 156 TYR A N 1
ATOM 1204 C CA . TYR A 1 156 ? -10.120 -4.368 5.977 1.00 98.81 156 TYR A CA 1
ATOM 1205 C C . TYR A 1 156 ? -11.158 -3.893 4.959 1.00 98.81 156 TYR A C 1
ATOM 1207 O O . TYR A 1 156 ? -11.211 -4.444 3.860 1.00 98.81 156 TYR A O 1
ATOM 1215 N N . LEU A 1 157 ? -11.952 -2.863 5.273 1.00 98.88 157 LEU A N 1
ATOM 1216 C CA . LEU A 1 157 ? -12.837 -2.238 4.289 1.00 98.88 157 LEU A CA 1
ATOM 1217 C C . LEU A 1 157 ? -12.038 -1.589 3.153 1.00 98.88 157 LEU A C 1
ATOM 1219 O O . LEU A 1 157 ? -12.394 -1.785 1.996 1.00 98.88 157 LEU A O 1
ATOM 1223 N N . ALA A 1 158 ? -10.939 -0.892 3.455 1.00 98.81 158 ALA A N 1
ATOM 1224 C CA . ALA A 1 158 ? -10.056 -0.326 2.435 1.00 98.81 158 ALA A CA 1
ATOM 1225 C C . ALA A 1 158 ? -9.489 -1.420 1.516 1.00 98.81 158 ALA A C 1
ATOM 1227 O O . ALA A 1 158 ? -9.606 -1.319 0.297 1.00 98.81 158 ALA A O 1
ATOM 1228 N N . MET A 1 159 ? -8.965 -2.508 2.098 1.00 98.81 159 MET A N 1
ATOM 1229 C CA . MET A 1 159 ? -8.476 -3.666 1.335 1.00 98.81 159 MET A CA 1
ATOM 1230 C C . MET A 1 159 ? -9.571 -4.270 0.448 1.00 98.81 159 MET A C 1
ATOM 1232 O O . MET A 1 159 ? -9.339 -4.543 -0.726 1.00 98.81 159 MET A O 1
ATOM 1236 N N . LYS A 1 160 ? -10.779 -4.463 0.990 1.00 98.62 160 LYS A N 1
ATOM 1237 C CA . LYS A 1 160 ? -11.912 -5.039 0.255 1.00 98.62 160 LYS A CA 1
ATOM 1238 C C . LYS A 1 160 ? -12.332 -4.161 -0.920 1.00 98.62 160 LYS A C 1
ATOM 1240 O O . LYS A 1 160 ? -12.519 -4.685 -2.010 1.00 98.62 160 LYS A O 1
ATOM 1245 N N . LEU A 1 161 ? -12.451 -2.850 -0.712 1.00 98.75 161 LEU A N 1
ATOM 1246 C CA . LEU A 1 161 ? -12.835 -1.917 -1.771 1.00 98.75 161 LEU A CA 1
ATOM 1247 C C . LEU A 1 161 ? -11.795 -1.867 -2.893 1.00 98.75 161 LEU A C 1
ATOM 1249 O O . LEU A 1 161 ? -12.183 -1.849 -4.053 1.00 98.75 161 LEU A O 1
ATOM 1253 N N . VAL A 1 162 ? -10.503 -1.907 -2.558 1.00 98.56 162 VAL A N 1
ATOM 1254 C CA . VAL A 1 162 ? -9.423 -1.989 -3.554 1.00 98.56 162 VAL A CA 1
ATOM 1255 C C . VAL A 1 162 ? -9.509 -3.285 -4.363 1.00 98.56 162 VAL A C 1
ATOM 1257 O O . VAL A 1 162 ? -9.443 -3.252 -5.585 1.00 98.56 162 VAL A O 1
ATOM 1260 N N . VAL A 1 163 ? -9.709 -4.432 -3.710 1.00 98.31 163 VAL A N 1
ATOM 1261 C CA . VAL A 1 163 ? -9.845 -5.714 -4.421 1.00 98.31 163 VAL A CA 1
ATOM 1262 C C . VAL A 1 163 ? -11.087 -5.736 -5.313 1.00 98.31 163 VAL A C 1
ATOM 1264 O O . VAL A 1 163 ? -11.024 -6.231 -6.435 1.00 98.31 163 VAL A O 1
ATOM 1267 N N . ASP A 1 164 ? -12.211 -5.197 -4.841 1.00 98.12 164 ASP A N 1
ATOM 1268 C CA . ASP A 1 164 ? -13.449 -5.150 -5.621 1.00 98.12 164 ASP A CA 1
ATOM 1269 C C . ASP A 1 164 ? -13.336 -4.208 -6.817 1.00 98.12 164 ASP A C 1
ATOM 1271 O O . ASP A 1 164 ? -13.796 -4.549 -7.905 1.00 98.12 164 ASP A O 1
ATOM 1275 N N . GLU A 1 165 ? -12.688 -3.059 -6.647 1.00 96.88 165 GLU A N 1
ATOM 1276 C CA . GLU A 1 165 ? -12.424 -2.105 -7.723 1.00 96.88 165 GLU A CA 1
ATOM 1277 C C . GLU A 1 165 ? -11.673 -2.763 -8.887 1.00 96.88 165 GLU A C 1
ATOM 1279 O O . GLU A 1 165 ? -12.118 -2.638 -10.029 1.00 96.88 165 GLU A O 1
ATOM 1284 N N . MET A 1 166 ? -10.655 -3.584 -8.603 1.00 97.38 166 MET A N 1
ATOM 1285 C CA . MET A 1 166 ? -9.933 -4.331 -9.638 1.00 97.38 166 MET A CA 1
ATOM 1286 C C . MET A 1 166 ? -10.849 -5.227 -10.483 1.00 97.38 166 MET A C 1
ATOM 1288 O O . MET A 1 166 ? -10.577 -5.431 -11.661 1.00 97.38 166 MET A O 1
ATOM 1292 N N . THR A 1 167 ? -11.932 -5.760 -9.904 1.00 95.44 167 THR A N 1
ATOM 1293 C CA . THR A 1 167 ? -12.900 -6.613 -10.624 1.00 95.44 167 THR A CA 1
ATOM 1294 C C . THR A 1 167 ? -13.915 -5.831 -11.454 1.00 95.44 167 THR A C 1
ATOM 1296 O O . THR A 1 167 ? -14.576 -6.410 -12.316 1.00 95.44 167 THR A O 1
ATOM 1299 N N . LEU A 1 168 ? -14.075 -4.537 -11.169 1.00 95.62 168 LEU A N 1
ATOM 1300 C CA . LEU A 1 168 ? -15.074 -3.671 -11.791 1.00 95.62 168 LEU A CA 1
ATOM 1301 C C . LEU A 1 168 ? -14.483 -2.793 -12.888 1.00 95.62 168 LEU A C 1
ATOM 1303 O O . LEU A 1 168 ? -15.189 -2.473 -13.847 1.00 95.62 168 LEU A O 1
ATOM 1307 N N . GLN A 1 169 ? -13.225 -2.374 -12.742 1.00 87.44 169 GLN A N 1
ATOM 1308 C CA . GLN A 1 169 ? -12.577 -1.528 -13.734 1.00 87.44 169 GLN A CA 1
ATOM 1309 C C . GLN A 1 169 ? -12.483 -2.255 -15.083 1.00 87.44 169 GLN A C 1
ATOM 1311 O O . GLN A 1 169 ? -12.042 -3.404 -15.179 1.00 87.44 169 GLN A O 1
ATOM 1316 N N . VAL A 1 170 ? -12.937 -1.574 -16.134 1.00 63.78 170 VAL A N 1
ATOM 1317 C CA . VAL A 1 170 ? -12.811 -2.045 -17.513 1.00 63.78 170 VAL A CA 1
ATOM 1318 C C . VAL A 1 170 ? -11.535 -1.413 -18.080 1.00 63.78 170 VAL A C 1
ATOM 1320 O O . VAL A 1 170 ? -11.417 -0.190 -17.981 1.00 63.78 170 VAL A O 1
ATOM 1323 N N . PRO A 1 171 ? -10.584 -2.206 -18.607 1.00 56.03 171 PRO A N 1
ATOM 1324 C CA . PRO A 1 171 ? -9.359 -1.6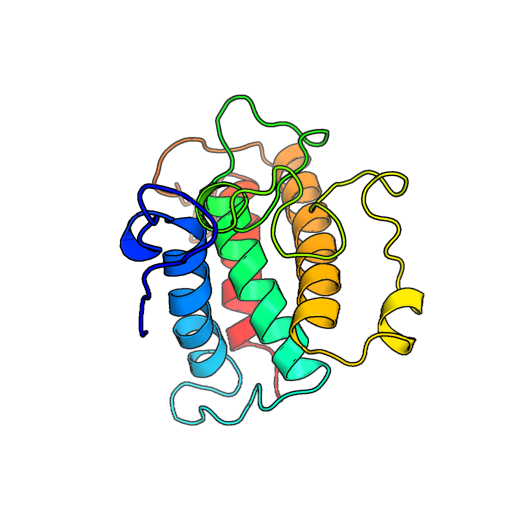85 -19.210 1.00 56.03 171 PRO A CA 1
ATOM 1325 C C . PRO A 1 171 ? -9.614 -0.857 -20.474 1.00 56.03 171 PRO A C 1
ATOM 1327 O O . PRO A 1 171 ? -10.607 -1.142 -21.187 1.00 56.03 171 PRO A O 1
#

InterPro domains:
  IPR001842 Peptidase M36, fungalysin [PF02128] (1-169)
  IPR050371 Fungal extracellular virulence-associated metalloproteinases [PTHR33478] (1-169)

Sequence (171 aa):
MRMYRWTYTEPQRDSSFDAGIVIHEYTHGLSSRLTGGPDNSGCLPGGESGGMGEGWGDFMATVIHIQPKDTRSTDQVMGDWIYNKPAGIRAYPYSTSLTTSPYTSKSVDSLSGVHDMGNYWATVLYEVMWNLIDKHGKNDADIPKFSNGVPTDGKYLAMKLVVDEMTLQVP

Foldseek 3Di:
DDWAWADQDVVTDTCVPVVLSVQLVVQLVLLLCQAQHNVGSCRQVFQLSLLLSNQSSNLRSFLLPDAPPDALADWAEPCCPNNVHVQHDAPFTLHPDCVRVVDDPVVSVVDDGSNNSSVNNNSVLSNQLNVQCVVQNDDRDNDFDDDPNAGRHSSVNSVVVVSVVSNVDHD

Secondary structure (DSSP, 8-state):
----EE-SSSSPEEGGG-HHHHHHHHHHHHHHHHTT-TT---SS-SHHHHHHHHHHHHHHHHHHH--TT--TT--B-SSHHHHT-TT-SSSS-B-S-TTTS---GGGGGG--SHHHHHHHHHHHHHHHHHHHHHHH----SSS--EETTEESSHHHHHHHHHHHHHHH---

Radius of gyration: 16.02 Å; chains: 1; bounding box: 50×33×38 Å

Organism: NCBI:txid485398